Protein 4HJB (pdb70)

Foldseek 3Di:
DVVVVVVVVVVVVVVVVVVVCPPPVVD/DVVVVVVVVVVVVVVVVVVCCPPPVD/DVVVVVVVVVVVVVVVVVVVCPPPVD/DVVVVVVVVVVVVVVVVVVVVPPPVVD

Structure (mmCIF, N/CA/C/O backbone):
data_4HJB
#
_entry.id   4HJB
#
_cell.length_a   34.190
_cell.length_b   46.290
_cell.length_c   34.880
_cell.angle_alpha   90.000
_cell.angle_beta   91.270
_cell.angle_gamma   90.000
#
_symmetry.space_group_name_H-M   'P 1 2 1'
#
loop_
_entity.id
_entity.type
_entity.pdbx_description
1 polymer GCN4pLI(alpha/beta/cyclic-gamma)
2 water water
#
loop_
_atom_site.group_PDB
_atom_site.id
_atom_site.type_symbol
_atom_site.label_atom_id
_atom_site.label_alt_id
_atom_site.label_comp_id
_atom_site.label_asym_id
_atom_site.label_entity_id
_atom_site.label_seq_id
_atom_site.pdbx_PDB_ins_code
_atom_site.Cartn_x
_atom_site.Cartn_y
_atom_site.Cartn_z
_atom_site.occupancy
_atom_site.B_iso_or_equiv
_atom_site.auth_seq_id
_atom_site.auth_comp_id
_atom_site.auth_asym_id
_atom_site.auth_atom_id
_atom_site.pdbx_PDB_model_num
ATOM 7 N N . ARG A 1 2 ? 20.093 -33.162 7.458 1.00 23.11 1 ARG C N 1
ATOM 8 C CA . ARG A 1 2 ? 18.893 -33.858 7.797 1.00 20.39 1 ARG C CA 1
ATOM 9 C C . ARG A 1 2 ? 17.702 -32.939 7.433 1.00 18.14 1 ARG C C 1
ATOM 10 O O . ARG A 1 2 ? 17.815 -31.687 7.366 1.00 17.06 1 ARG C O 1
ATOM 22 N N . MET A 1 3 ? 16.581 -33.491 7.096 1.00 18.67 2 MET C N 1
ATOM 23 C CA . MET A 1 3 ? 15.485 -32.798 6.526 1.00 16.82 2 MET C CA 1
ATOM 24 C C . MET A 1 3 ? 14.941 -31.788 7.486 1.00 18.99 2 MET C C 1
ATOM 25 O O . MET A 1 3 ? 14.645 -30.682 7.061 1.00 19.08 2 MET C O 1
ATOM 39 N N . LYS A 1 4 ? 14.925 -32.015 8.763 1.00 17.98 3 LYS C N 1
ATOM 40 C CA . LYS A 1 4 ? 14.430 -31.066 9.751 1.00 18.57 3 LYS C CA 1
ATOM 41 C C . LYS A 1 4 ? 15.305 -29.830 9.728 1.00 16.49 3 LYS C C 1
ATOM 42 O O . LYS A 1 4 ? 14.789 -28.719 9.800 1.00 16.91 3 LYS C O 1
ATOM 61 N N . GLN A 1 5 ? 16.605 -29.989 9.692 1.00 16.22 4 GLN C N 1
ATOM 62 C CA . GLN A 1 5 ? 17.527 -28.862 9.709 1.00 15.68 4 GLN C CA 1
ATOM 63 C C . GLN A 1 5 ? 17.384 -28.035 8.438 1.00 14.35 4 GLN C C 1
ATOM 64 O O . GLN A 1 5 ? 17.390 -26.773 8.494 1.00 15.73 4 GLN C O 1
ATOM 78 N N . ILE A 1 6 ? 17.199 -28.665 7.303 1.00 13.55 5 ILE C N 1
ATOM 79 C CA . ILE A 1 6 ? 16.929 -28.002 6.046 1.00 11.71 5 ILE C CA 1
ATOM 80 C C . ILE A 1 6 ? 15.633 -27.254 6.117 1.00 12.70 5 ILE C C 1
ATOM 81 O O . ILE A 1 6 ? 15.604 -26.021 5.755 1.00 12.96 5 ILE C O 1
ATOM 97 N N A GLU A 1 7 ? 14.557 -27.829 6.596 0.50 13.77 6 GLU C N 1
ATOM 98 N N B GLU A 1 7 ? 14.568 -27.821 6.607 0.50 12.72 6 GLU C N 1
ATOM 99 C CA A GLU A 1 7 ? 13.271 -27.157 6.744 0.50 14.54 6 GLU C CA 1
ATOM 100 C CA B GLU A 1 7 ? 13.284 -27.171 6.642 0.50 14.06 6 GLU C CA 1
ATOM 101 C C A GLU A 1 7 ? 13.385 -25.934 7.625 0.50 14.13 6 GLU C C 1
ATOM 102 C C B GLU A 1 7 ? 13.290 -25.990 7.662 0.50 14.82 6 GLU C C 1
ATOM 103 O O A GLU A 1 7 ? 12.830 -24.879 7.304 0.50 15.24 6 GLU C O 1
ATOM 104 O O B GLU A 1 7 ? 12.602 -24.978 7.425 0.50 16.37 6 GLU C O 1
ATOM 127 N N . ASP A 1 8 ? 14.083 -26.078 8.736 1.00 14.78 7 ASP C N 1
ATOM 128 C CA . ASP A 1 8 ? 14.222 -24.997 9.680 1.00 15.43 7 ASP C CA 1
ATOM 129 C C . ASP A 1 8 ? 14.941 -23.796 9.029 1.00 13.91 7 ASP C C 1
ATOM 130 O O . ASP A 1 8 ? 14.540 -22.625 9.247 1.00 15.30 7 ASP C O 1
ATOM 139 N N A LYS A 1 9 ? 15.977 -24.052 8.264 0.50 13.06 8 LYS C N 1
ATOM 140 N N B LYS A 1 9 ? 16.001 -24.055 8.285 0.50 13.64 8 LYS C N 1
ATOM 141 C CA A LYS A 1 9 ? 16.697 -23.002 7.573 0.50 12.45 8 LYS C CA 1
ATOM 142 C CA B LYS A 1 9 ? 16.716 -23.029 7.529 0.50 12.88 8 LYS C CA 1
ATOM 143 C C A LYS A 1 9 ? 15.858 -22.392 6.485 0.50 12.64 8 LYS C C 1
ATOM 144 C C B LYS A 1 9 ? 15.832 -22.393 6.507 0.50 12.73 8 LYS C C 1
ATOM 145 O O A LYS A 1 9 ? 15.922 -21.145 6.267 0.50 13.49 8 LYS C O 1
ATOM 146 O O B LYS A 1 9 ? 15.851 -21.140 6.347 0.50 13.74 8 LYS C O 1
ATOM 183 N N . LEU A 1 10 ? 15.050 -23.118 5.754 1.00 12.03 9 LEU C N 1
ATOM 184 C CA . LEU A 1 10 ? 14.150 -22.568 4.794 1.00 10.97 9 LEU C CA 1
ATOM 185 C C . LEU A 1 10 ? 13.151 -21.644 5.460 1.00 11.81 9 LEU C C 1
ATOM 186 O O . LEU A 1 10 ? 12.885 -20.532 4.912 1.00 12.39 9 LEU C O 1
ATOM 202 N N . GLU A 1 11 ? 12.632 -21.996 6.588 1.00 12.64 10 GLU C N 1
ATOM 203 C CA . GLU A 1 11 ? 11.719 -21.132 7.321 1.00 13.35 10 GLU C CA 1
ATOM 204 C C . GLU A 1 11 ? 12.436 -19.862 7.803 1.00 12.55 10 GLU C C 1
ATOM 205 O O . GLU A 1 11 ? 11.813 -18.784 7.774 1.00 14.34 10 GLU C O 1
ATOM 217 N N . GLU A 1 12 ? 13.619 -19.979 8.331 1.00 12.96 11 GLU C N 1
ATOM 218 C CA . GLU A 1 12 ? 14.357 -18.817 8.785 1.00 13.33 11 GLU C CA 1
ATOM 219 C C . GLU A 1 12 ? 14.627 -17.886 7.606 1.00 12.38 11 GLU C C 1
A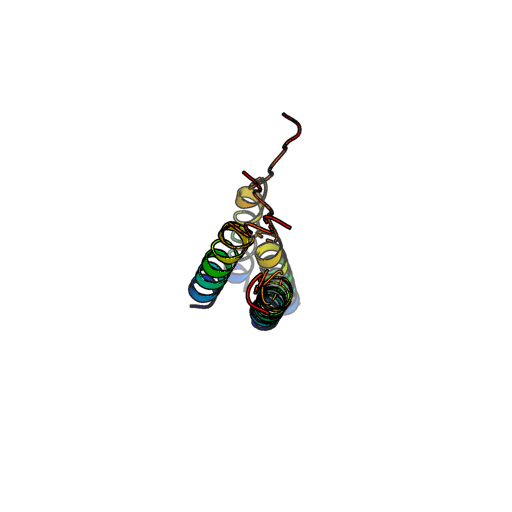TOM 220 O O . GLU A 1 12 ? 14.552 -16.612 7.771 1.00 13.82 11 GLU C O 1
ATOM 232 N N . ILE A 1 13 ? 14.944 -18.363 6.444 1.00 11.41 12 ILE C N 1
ATOM 233 C CA . ILE A 1 13 ? 15.143 -17.558 5.271 1.00 9.77 12 ILE C CA 1
ATOM 234 C C . ILE A 1 13 ? 13.859 -16.879 4.908 1.00 11.17 12 ILE C C 1
ATOM 235 O O . ILE A 1 13 ? 13.867 -15.624 4.630 1.00 12.13 12 ILE C O 1
ATOM 251 N N . LEU A 1 14 ? 12.724 -17.513 4.873 1.00 11.92 13 LEU C N 1
ATOM 252 C CA . LEU A 1 14 ? 11.440 -16.906 4.562 1.00 12.31 13 LEU C CA 1
ATOM 253 C C . LEU A 1 14 ? 11.096 -15.822 5.577 1.00 12.16 13 LEU C C 1
ATOM 254 O O . LEU A 1 14 ? 10.576 -14.758 5.196 1.00 14.17 13 LEU C O 1
ATOM 270 N N A SER A 1 15 ? 11.429 -16.023 6.819 0.50 12.56 14 SER C N 1
ATOM 271 N N B SER A 1 15 ? 11.461 -16.044 6.823 0.50 12.81 14 SER C N 1
ATOM 272 C CA A SER A 1 15 ? 11.129 -15.036 7.837 0.50 13.34 14 SER C CA 1
ATOM 273 C CA B SER A 1 15 ? 11.211 -15.112 7.923 0.50 14.08 14 SER C CA 1
ATOM 274 C C A SER A 1 15 ? 12.018 -13.805 7.654 0.50 13.97 14 SER C C 1
ATOM 275 C C B SER A 1 15 ? 12.019 -13.836 7.668 0.50 14.35 14 SER C C 1
ATOM 276 O O A SER A 1 15 ? 11.546 -12.673 7.831 0.50 16.02 14 SER C O 1
ATOM 277 O O B SER A 1 15 ? 11.500 -12.717 7.815 0.50 16.41 14 SER C O 1
ATOM 292 N N . LYS A 1 16 ? 13.278 -13.991 7.325 1.00 13.47 15 LYS C N 1
ATOM 293 C CA . LYS A 1 16 ? 14.169 -12.853 7.041 1.00 12.37 15 LYS C CA 1
ATOM 294 C C . LYS A 1 16 ? 13.673 -12.150 5.848 1.00 12.24 15 LYS C C 1
ATOM 295 O O . LYS A 1 16 ? 13.729 -10.860 5.802 1.00 13.75 15 LYS C O 1
ATOM 314 N N . LEU A 1 17 ? 13.216 -12.763 4.801 1.00 12.86 16 LEU C N 1
ATOM 315 C CA . LEU A 1 17 ? 12.719 -12.103 3.618 1.00 11.97 16 LEU C CA 1
ATOM 316 C C . LEU A 1 17 ? 11.509 -11.283 3.978 1.00 12.28 16 LEU C C 1
ATOM 317 O O . LEU A 1 17 ? 11.364 -10.152 3.443 1.00 14.81 16 LEU C O 1
ATOM 333 N N . TYR A 1 18 ? 10.650 -11.683 4.836 1.00 13.54 17 TYR C N 1
ATOM 334 C CA . TYR A 1 18 ? 9.521 -10.884 5.265 1.00 16.06 17 TYR C CA 1
ATOM 335 C C . TYR A 1 18 ? 9.996 -9.656 6.021 1.00 14.27 17 TYR C C 1
ATOM 336 O O . TYR A 1 18 ? 9.466 -8.537 5.813 1.00 17.01 17 TYR C O 1
ATOM 354 N N . HIS A 1 19 ? 10.995 -9.767 6.867 1.00 14.87 18 HIS C N 1
ATOM 355 C CA . HIS A 1 19 ? 11.479 -8.599 7.575 1.00 14.91 18 HIS C CA 1
ATOM 356 C C . HIS A 1 19 ? 12.108 -7.657 6.625 1.00 13.53 18 HIS C C 1
ATOM 357 O O . HIS A 1 19 ? 11.955 -6.432 6.797 1.00 16.72 18 HIS C O 1
ATOM 372 N N . ILE A 1 20 ? 12.831 -8.110 5.633 1.00 12.38 19 ILE C N 1
ATOM 373 C CA . ILE A 1 20 ? 13.419 -7.244 4.617 1.00 11.16 19 ILE C CA 1
ATOM 374 C C . ILE A 1 20 ? 12.324 -6.551 3.874 1.00 13.05 19 ILE C C 1
ATOM 375 O O . ILE A 1 20 ? 12.419 -5.277 3.674 1.00 15.09 19 ILE C O 1
ATOM 391 N N . GLU A 1 21 ? 11.270 -7.184 3.404 1.00 15.75 20 GLU C N 1
ATOM 392 C CA . GLU A 1 21 ? 10.209 -6.579 2.642 1.00 16.85 20 GLU C CA 1
ATOM 393 C C . GLU A 1 21 ? 9.453 -5.561 3.463 1.00 18.32 20 GLU C C 1
ATOM 394 O O . GLU A 1 21 ? 9.122 -4.454 2.974 1.00 23.83 20 GLU C O 1
ATOM 421 N N . GLU A 1 23 ? 11.510 -3.642 6.275 1.00 15.45 22 GLU C N 1
ATOM 422 C CA . GLU A 1 23 ? 12.471 -2.570 6.021 1.00 13.26 22 GLU C CA 1
ATOM 423 C C . GLU A 1 23 ? 12.250 -1.852 4.738 1.00 14.49 22 GLU C C 1
ATOM 424 O O . GLU A 1 23 ? 12.521 -0.594 4.723 1.00 15.01 22 GLU C O 1
ATOM 436 N N . LEU A 1 24 ? 11.703 -2.398 3.684 1.00 13.38 23 LEU C N 1
ATOM 437 C CA . LEU A 1 24 ? 11.640 -1.782 2.369 1.00 13.62 23 LEU C CA 1
ATOM 438 C C . LEU A 1 24 ? 10.457 -0.865 2.172 1.00 13.98 23 LEU C C 1
ATOM 439 O O . LEU A 1 24 ? 10.402 -0.204 1.141 1.00 16.20 23 LEU C O 1
ATOM 483 N N . ILE A 1 26 ? 11.440 1.951 3.682 1.00 15.32 25 ILE C N 1
ATOM 484 C CA . ILE A 1 26 ? 12.233 2.821 2.797 1.00 14.72 25 ILE C CA 1
ATOM 485 C C . ILE A 1 26 ? 11.513 3.371 1.603 1.00 16.16 25 ILE C C 1
ATOM 486 O O . ILE A 1 26 ? 11.677 4.598 1.322 1.00 19.20 25 ILE C O 1
ATOM 502 N N . LYS A 1 27 ? 10.725 2.616 0.883 1.00 16.79 26 LYS C N 1
ATOM 503 C CA . LYS A 1 27 ? 10.101 3.083 -0.320 1.00 20.55 26 LYS C CA 1
ATOM 504 C C . LYS A 1 27 ? 9.144 4.255 0.032 1.00 20.64 26 LYS C C 1
ATOM 505 O O . LYS A 1 27 ? 8.771 5.008 -0.866 1.00 27.90 26 LYS C O 1
ATOM 530 N N . LEU A 1 29 ? 10.535 7.195 1.007 1.00 18.69 28 LEU C N 1
ATOM 531 C CA . LEU A 1 29 ? 11.275 8.139 0.168 1.00 16.86 28 LEU C CA 1
ATOM 532 C C . LEU A 1 29 ? 10.550 8.458 -1.109 1.00 18.73 28 LEU C C 1
ATOM 533 O O . LEU A 1 29 ? 10.679 9.600 -1.605 1.00 20.43 28 LEU C O 1
ATOM 549 N N . LEU A 1 30 ? 9.805 7.539 -1.698 1.00 20.68 29 LEU C N 1
ATOM 550 C CA . LEU A 1 30 ? 9.161 7.665 -2.981 1.00 22.57 29 LEU C CA 1
ATOM 551 C C . LEU A 1 30 ? 7.618 7.778 -2.802 1.00 26.10 29 LEU C C 1
ATOM 552 O O . LEU A 1 30 ? 6.877 8.005 -3.794 1.00 41.88 29 LEU C O 1
ATOM 568 N N . GLY A 1 31 ? 7.132 7.642 -1.577 1.00 30.34 30 GLY C N 1
ATOM 569 C CA . GLY A 1 31 ? 5.680 7.721 -1.271 1.00 35.61 30 GLY C CA 1
ATOM 570 C C . GLY A 1 31 ? 5.365 7.653 0.223 1.00 33.27 30 GLY C C 1
ATOM 580 N N . ARG B 1 2 ? 25.213 -34.710 -0.561 1.00 18.72 1 ARG A N 1
ATOM 581 C CA . ARG B 1 2 ? 24.328 -33.722 -1.171 1.00 21.47 1 ARG A CA 1
ATOM 582 C C . ARG B 1 2 ? 23.477 -33.049 -0.199 1.00 16.82 1 ARG A C 1
ATOM 583 O O . ARG B 1 2 ? 23.195 -31.839 -0.380 1.00 18.54 1 ARG A O 1
ATOM 604 N N . MET B 1 3 ? 23.026 -33.733 0.822 1.00 16.54 2 MET A N 1
ATOM 605 C CA . MET B 1 3 ? 22.130 -33.084 1.781 1.00 15.67 2 MET A CA 1
ATOM 606 C C . MET B 1 3 ? 22.869 -32.072 2.604 1.00 15.64 2 MET A C 1
ATOM 607 O O . MET B 1 3 ? 22.333 -30.984 2.866 1.00 16.69 2 MET A O 1
ATOM 621 N N . LYS B 1 4 ? 24.112 -32.297 2.964 1.00 17.39 3 LYS A N 1
ATOM 622 C CA . LYS B 1 4 ? 24.855 -31.362 3.746 1.00 18.77 3 LYS A CA 1
ATOM 623 C C . LYS B 1 4 ? 25.182 -30.209 2.822 1.00 17.19 3 LYS A C 1
ATOM 624 O O . LYS B 1 4 ? 25.281 -29.051 3.280 1.00 18.53 3 LYS A O 1
ATOM 643 N N . GLN B 1 5 ? 25.357 -30.421 1.549 1.00 15.76 4 GLN A N 1
ATOM 644 C CA . GLN B 1 5 ? 25.676 -29.325 0.599 1.00 17.28 4 GLN A CA 1
ATOM 645 C C . GLN B 1 5 ? 24.458 -28.418 0.529 1.00 14.04 4 GLN A C 1
ATOM 646 O O . GLN B 1 5 ? 24.642 -27.165 0.487 1.00 16.26 4 GLN A O 1
ATOM 660 N N . ILE B 1 6 ? 23.246 -28.913 0.496 1.00 14.14 5 ILE A N 1
ATOM 661 C CA . ILE B 1 6 ? 22.043 -28.099 0.530 1.00 12.46 5 ILE A CA 1
ATOM 662 C C . ILE B 1 6 ? 22.055 -27.318 1.820 1.00 11.93 5 ILE A C 1
ATOM 663 O O . ILE B 1 6 ? 21.814 -26.067 1.784 1.00 13.29 5 ILE A O 1
ATOM 679 N N . GLU B 1 7 ? 22.293 -27.892 2.968 1.00 12.50 6 GLU A N 1
ATOM 680 C CA . GLU B 1 7 ? 22.245 -27.190 4.253 1.00 12.55 6 GLU A CA 1
ATOM 681 C C . GLU B 1 7 ? 23.320 -26.094 4.263 1.00 12.80 6 GLU A C 1
ATOM 682 O O . GLU B 1 7 ? 23.027 -24.945 4.707 1.00 15.01 6 GLU A O 1
ATOM 694 N N . ASP B 1 8 ? 24.481 -26.341 3.727 1.00 13.45 7 ASP A N 1
ATOM 695 C CA . ASP B 1 8 ? 25.563 -25.323 3.712 1.00 14.47 7 ASP A CA 1
ATOM 696 C C . ASP B 1 8 ? 25.163 -24.168 2.821 1.00 14.33 7 ASP A C 1
ATOM 697 O O . ASP B 1 8 ? 25.456 -23.008 3.147 1.00 16.05 7 ASP A O 1
ATOM 706 N N . LYS B 1 9 ? 24.565 -24.412 1.677 1.00 12.61 8 LYS A N 1
ATOM 707 C CA . LYS B 1 9 ? 24.128 -23.322 0.781 1.00 12.72 8 LYS A CA 1
ATOM 708 C C . LYS B 1 9 ? 23.040 -22.559 1.438 1.00 12.12 8 LYS A C 1
ATOM 709 O O . LYS B 1 9 ? 22.998 -21.304 1.268 1.00 13.56 8 LYS A O 1
ATOM 721 N N . LEU B 1 10 ? 22.134 -23.142 2.168 1.00 11.95 9 LEU A N 1
ATOM 722 C CA . LEU B 1 10 ? 21.073 -22.465 2.878 1.00 10.87 9 LEU A CA 1
ATOM 723 C C . LEU B 1 10 ? 21.665 -21.640 3.989 1.00 11.41 9 LEU A C 1
ATOM 724 O O . LEU B 1 10 ? 21.173 -20.489 4.199 1.00 12.65 9 LEU A O 1
ATOM 740 N N . GLU B 1 11 ? 22.719 -22.019 4.659 1.00 12.56 10 GLU A N 1
ATOM 741 C CA . GLU B 1 11 ? 23.389 -21.210 5.640 1.00 14.15 10 GLU A CA 1
ATOM 742 C C . GLU B 1 11 ? 24.010 -19.993 4.943 1.00 13.03 10 GLU A C 1
ATOM 743 O O . GLU B 1 11 ? 23.979 -18.819 5.490 1.00 14.94 10 GLU A O 1
ATOM 755 N N . GLU B 1 12 ? 24.635 -20.122 3.796 1.00 13.65 11 GLU A N 1
ATOM 756 C CA . GLU B 1 12 ? 25.212 -19.015 3.053 1.00 13.94 11 GLU A CA 1
ATOM 757 C C . GLU B 1 12 ? 24.108 -18.049 2.645 1.00 12.36 11 GLU A C 1
ATOM 758 O O . GLU B 1 12 ? 24.306 -16.820 2.761 1.00 14.62 11 GLU A O 1
ATOM 770 N N . ILE B 1 13 ? 22.994 -18.517 2.172 1.00 11.47 12 ILE A N 1
ATOM 771 C CA . ILE B 1 13 ? 21.837 -17.704 1.834 1.00 10.86 12 ILE A CA 1
ATOM 772 C C . ILE B 1 13 ? 21.368 -16.986 3.047 1.00 10.79 12 ILE A C 1
ATOM 773 O O . ILE B 1 13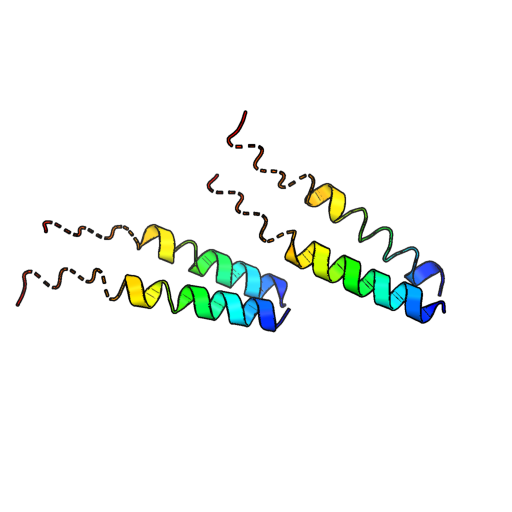 ? 21.179 -15.695 2.971 1.00 12.81 12 ILE A O 1
ATOM 789 N N . LEU B 1 14 ? 21.229 -17.532 4.202 1.00 11.86 13 LEU A N 1
ATOM 790 C CA . LEU B 1 14 ? 20.767 -16.895 5.381 1.00 12.63 13 LEU A CA 1
ATOM 791 C C . LEU B 1 14 ? 21.740 -15.861 5.838 1.00 13.98 13 LEU A C 1
ATOM 792 O O . LEU B 1 14 ? 21.327 -14.749 6.281 1.00 14.40 13 LEU A O 1
ATOM 808 N N . SER B 1 15 ? 23.013 -16.110 5.709 1.00 13.71 14 SER A N 1
ATOM 809 C CA . SER B 1 15 ? 24.038 -15.167 6.116 1.00 15.41 14 SER A CA 1
ATOM 810 C C . SER B 1 15 ? 24.057 -13.950 5.206 1.00 14.00 14 SER A C 1
ATOM 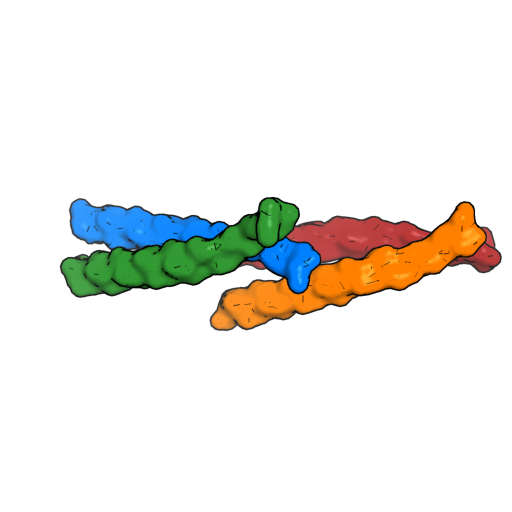811 O O . SER B 1 15 ? 24.246 -12.772 5.700 1.00 15.89 14 SER A O 1
ATOM 819 N N . LYS B 1 16 ? 23.893 -14.118 3.925 1.00 13.12 15 LYS A N 1
ATOM 820 C CA . LYS B 1 16 ? 23.794 -12.994 2.983 1.00 13.77 15 LYS A CA 1
ATOM 821 C C . LYS B 1 16 ? 22.545 -12.218 3.262 1.00 12.66 15 LYS A C 1
ATOM 822 O O . LYS B 1 16 ? 22.581 -10.930 3.159 1.00 13.22 15 LYS A O 1
ATOM 841 N N . LEU B 1 17 ? 21.418 -12.803 3.577 1.00 12.74 16 LEU A N 1
ATOM 842 C CA . LEU B 1 17 ? 20.178 -12.095 3.974 1.00 11.91 16 LEU A CA 1
ATOM 843 C C . LEU B 1 17 ? 20.409 -11.341 5.230 1.00 13.14 16 LEU A C 1
ATOM 844 O O . LEU B 1 17 ? 19.893 -10.192 5.334 1.00 14.62 16 LEU A O 1
ATOM 860 N N . TYR B 1 18 ? 21.151 -11.816 6.203 1.00 13.52 17 TYR A N 1
ATOM 861 C CA . TYR B 1 18 ? 21.412 -11.074 7.402 1.00 14.44 17 TYR A CA 1
ATOM 862 C C . TYR B 1 18 ? 22.235 -9.844 7.019 1.00 14.44 17 TYR A C 1
ATOM 863 O O . TYR B 1 18 ? 21.986 -8.717 7.575 1.00 17.55 17 TYR A O 1
ATOM 881 N N . HIS B 1 19 ? 23.186 -9.959 6.097 1.00 15.49 18 HIS A N 1
ATOM 882 C CA . HIS B 1 19 ? 23.974 -8.804 5.714 1.00 16.23 18 HIS A CA 1
ATOM 883 C C . HIS B 1 19 ? 23.096 -7.767 5.044 1.00 14.96 18 HIS A C 1
ATOM 884 O O . HIS B 1 19 ? 23.296 -6.543 5.277 1.00 18.60 18 HIS A O 1
ATOM 899 N N . ILE B 1 20 ? 22.153 -8.136 4.230 1.00 13.04 19 ILE A N 1
ATOM 900 C CA . ILE B 1 20 ? 21.186 -7.275 3.596 1.00 12.09 19 ILE A CA 1
ATOM 901 C C . ILE B 1 20 ? 20.317 -6.641 4.637 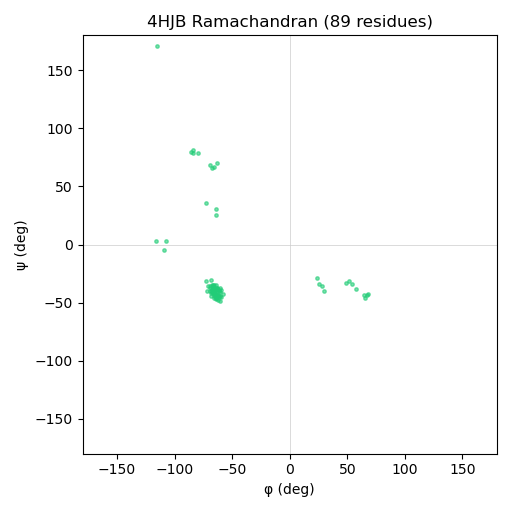1.00 12.53 19 ILE A C 1
ATOM 902 O O . ILE B 1 20 ? 20.142 -5.366 4.615 1.00 15.18 19 ILE A O 1
ATOM 918 N N . GLU B 1 21 ? 19.779 -7.299 5.593 1.00 12.98 20 GLU A N 1
ATOM 919 C CA . GLU B 1 21 ? 18.898 -6.812 6.583 1.00 14.43 20 GLU A CA 1
ATOM 920 C C . GLU B 1 21 ? 19.623 -5.789 7.448 1.00 15.92 20 GLU A C 1
ATOM 921 O O . GLU B 1 21 ? 19.081 -4.706 7.779 1.00 19.66 20 GLU A O 1
ATOM 948 N N . GLU B 1 23 ? 22.745 -3.788 5.818 1.00 16.77 22 GLU A N 1
ATOM 949 C CA . GLU B 1 23 ? 22.607 -2.711 4.865 1.00 17.09 22 GLU A CA 1
ATOM 950 C C . GLU B 1 23 ? 21.360 -1.923 5.001 1.00 16.20 22 GLU A C 1
ATOM 951 O O . GLU B 1 23 ? 21.416 -0.637 4.838 1.00 17.19 22 GLU A O 1
ATOM 963 N N . LEU B 1 24 ? 20.220 -2.524 5.259 1.00 14.92 23 LEU A N 1
ATOM 964 C CA . LEU B 1 24 ? 18.934 -1.864 5.197 1.00 13.75 23 LEU A CA 1
ATOM 965 C C . LEU B 1 24 ? 18.596 -1.031 6.384 1.00 13.81 23 LEU A C 1
ATOM 966 O O . LEU B 1 24 ? 17.618 -0.282 6.315 1.00 15.46 23 LEU A O 1
ATOM 1010 N N . ILE B 1 26 ? 20.234 1.788 6.029 1.00 16.16 25 ILE A N 1
ATOM 1011 C CA . ILE B 1 26 ? 19.564 2.804 5.213 1.00 17.35 25 ILE A CA 1
ATOM 1012 C C . ILE B 1 26 ? 18.330 3.371 5.812 1.00 16.79 25 ILE A C 1
ATOM 1013 O O . ILE B 1 26 ? 18.123 4.624 5.770 1.00 18.65 25 ILE A O 1
ATOM 1029 N N . LYS B 1 27 ? 17.468 2.584 6.415 1.00 16.26 26 LYS A N 1
ATOM 1030 C CA . LYS B 1 27 ? 16.195 3.094 6.904 1.00 16.73 26 LYS A CA 1
ATOM 1031 C C . LYS B 1 27 ? 16.406 4.051 8.065 1.00 17.51 26 LYS A C 1
ATOM 1032 O O . LYS B 1 27 ? 15.525 4.856 8.332 1.00 17.94 26 LYS A O 1
ATOM 1066 N N . LEU B 1 29 ? 18.005 7.052 7.506 1.00 20.23 28 LEU A N 1
ATOM 1067 C CA . LEU B 1 29 ? 17.407 8.209 6.776 1.00 20.53 28 LEU A CA 1
ATOM 1068 C C . LEU B 1 29 ? 16.137 8.678 7.400 1.00 21.11 28 LEU A C 1
ATOM 1069 O O . LEU B 1 29 ? 15.877 9.913 7.495 1.00 21.78 28 LEU A O 1
ATOM 1085 N N . LEU B 1 30 ? 15.349 7.743 7.876 1.00 19.85 29 LEU A N 1
ATOM 1086 C CA . LEU B 1 30 ? 14.008 8.021 8.340 1.00 21.58 29 LEU A CA 1
ATOM 1087 C C . LEU B 1 30 ? 13.874 7.961 9.880 1.00 28.27 29 LEU A C 1
ATOM 1088 O O . LEU B 1 30 ? 12.798 8.271 10.447 1.00 40.41 29 LEU A O 1
ATOM 1104 N N . GLY B 1 31 ? 15.004 7.724 10.556 1.00 33.47 30 GLY A N 1
ATOM 1112 N N . ARG C 1 2 ? 25.547 -12.312 20.695 1.00 20.03 1 ARG B N 1
ATOM 1113 C CA . ARG C 1 2 ? 26.609 -11.326 21.036 1.00 18.92 1 ARG B CA 1
ATOM 1114 C C . ARG C 1 2 ? 27.012 -10.540 19.865 1.00 17.60 1 ARG B C 1
ATOM 1115 O O . ARG C 1 2 ? 27.218 -9.273 20.008 1.00 18.02 1 ARG B O 1
ATOM 1136 N N . MET C 1 3 ? 27.053 -11.053 18.672 1.00 15.98 2 MET B N 1
ATOM 1137 C CA . MET C 1 3 ? 27.503 -10.321 17.513 1.00 15.82 2 MET B CA 1
ATOM 1138 C C . MET C 1 3 ? 26.460 -9.311 17.172 1.00 15.02 2 MET B C 1
ATOM 1139 O O . MET C 1 3 ? 26.842 -8.155 16.884 1.00 17.63 2 MET B O 1
ATOM 1153 N N . LYS C 1 4 ? 25.190 -9.591 17.247 1.00 15.78 3 LYS B N 1
ATOM 1154 C CA . LYS C 1 4 ? 24.131 -8.601 17.026 1.00 16.98 3 LYS B CA 1
ATOM 1155 C C . LYS C 1 4 ? 24.243 -7.457 18.046 1.00 16.38 3 LYS B C 1
ATOM 1156 O O . LYS C 1 4 ? 24.015 -6.268 17.703 1.00 17.97 3 LYS B O 1
ATOM 1175 N N . GLN C 1 5 ? 24.596 -7.718 19.286 1.00 17.16 4 GLN B N 1
ATOM 1176 C CA . GLN C 1 5 ? 24.655 -6.679 20.310 1.00 16.53 4 GLN B CA 1
ATOM 1177 C C . GLN C 1 5 ? 25.809 -5.781 19.913 1.00 15.72 4 GLN B C 1
ATOM 1178 O O . GLN C 1 5 ? 25.684 -4.517 20.023 1.00 17.15 4 GLN B O 1
ATOM 1192 N N . ILE C 1 6 ? 26.932 -6.296 19.463 1.00 15.63 5 ILE B N 1
ATOM 1193 C CA . ILE C 1 6 ? 28.055 -5.478 19.017 1.00 13.50 5 ILE B CA 1
ATOM 1194 C C . ILE C 1 6 ? 27.624 -4.698 17.825 1.00 15.01 5 ILE B C 1
ATOM 1195 O O . ILE C 1 6 ? 27.900 -3.433 17.754 1.00 14.66 5 ILE B O 1
ATOM 1211 N N . GLU C 1 7 ? 26.927 -5.242 16.859 1.00 13.97 6 GLU B N 1
ATOM 1212 C CA . GLU C 1 7 ? 26.450 -4.514 15.679 1.00 15.96 6 GLU B CA 1
ATOM 1213 C C . GLU C 1 7 ? 25.537 -3.378 16.060 1.00 15.53 6 GLU B C 1
ATOM 1214 O O . GLU C 1 7 ? 25.685 -2.300 15.468 1.00 17.08 6 GLU B O 1
ATOM 1226 N N . ASP C 1 8 ? 24.671 -3.538 17.029 1.00 1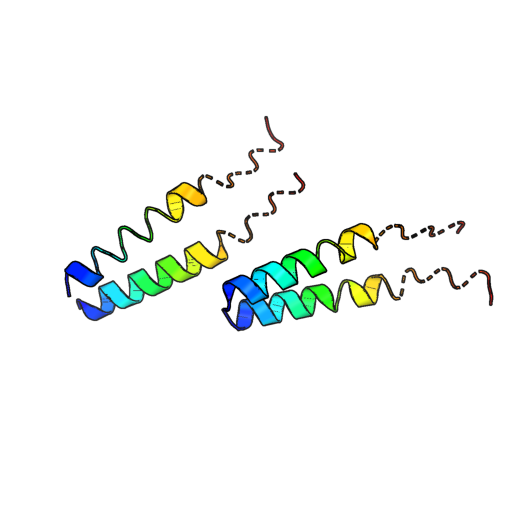5.47 7 ASP B N 1
ATOM 1227 C CA . ASP C 1 8 ? 23.771 -2.505 17.444 1.00 16.83 7 ASP B CA 1
ATOM 1228 C C . ASP C 1 8 ? 24.562 -1.360 18.087 1.00 15.79 7 ASP B C 1
ATOM 1229 O O . ASP C 1 8 ? 24.207 -0.196 17.856 1.00 16.98 7 ASP B O 1
ATOM 1238 N N . LYS C 1 9 ? 25.587 -1.622 18.871 1.00 14.16 8 LYS B N 1
ATOM 1239 C CA . LYS C 1 9 ? 26.471 -0.584 19.454 1.00 13.91 8 LYS B CA 1
ATOM 1240 C C . LYS C 1 9 ? 27.216 0.100 18.341 1.00 13.77 8 LYS B C 1
ATOM 1241 O O . LYS C 1 9 ? 27.359 1.366 18.447 1.00 14.17 8 LYS B O 1
ATOM 1260 N N . LEU C 1 10 ? 27.626 -0.480 17.261 1.00 12.93 9 LEU B N 1
ATOM 1261 C CA . LEU C 1 10 ? 28.299 0.158 16.199 1.00 12.29 9 LEU B CA 1
ATOM 1262 C C . LEU C 1 10 ? 27.309 1.071 15.530 1.00 14.42 9 LEU B C 1
ATOM 1263 O O . LEU C 1 10 ? 27.724 2.208 15.152 1.00 14.57 9 LEU B O 1
ATOM 1279 N N . GLU C 1 11 ? 26.049 0.744 15.381 1.00 14.07 10 GLU B N 1
ATOM 1280 C CA . GLU C 1 11 ? 25.046 1.666 14.810 1.00 14.71 10 GLU B CA 1
ATOM 1281 C C . GLU C 1 11 ? 24.816 2.866 15.723 1.00 15.23 10 GLU B C 1
ATOM 1282 O O . GLU C 1 11 ? 24.634 4.000 15.214 1.00 17.25 10 GLU B O 1
ATOM 1294 N N . GLU C 1 12 ? 24.805 2.687 17.032 1.00 14.35 11 GLU B N 1
ATOM 1295 C CA . GLU C 1 12 ? 24.632 3.793 17.969 1.00 13.95 11 GLU B CA 1
ATOM 1296 C C . GLU C 1 12 ? 25.834 4.725 17.824 1.00 12.92 11 GLU B C 1
ATOM 1297 O 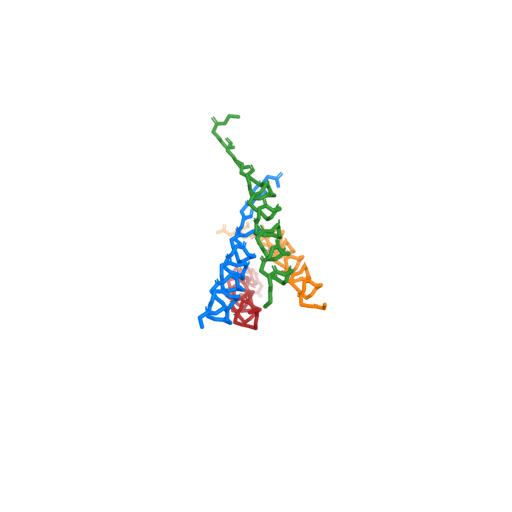O . GLU C 1 12 ? 25.695 5.987 17.870 1.00 14.90 11 GLU B O 1
ATOM 1309 N N . ILE C 1 13 ? 27.014 4.215 17.702 1.00 12.05 12 ILE B N 1
ATOM 1310 C CA . ILE C 1 13 ? 28.239 5.017 17.496 1.00 11.06 12 ILE B CA 1
ATOM 1311 C C . ILE C 1 13 ? 28.099 5.749 16.207 1.00 11.86 12 ILE B C 1
ATOM 1312 O O . ILE C 1 13 ? 28.354 7.050 16.209 1.00 13.14 12 ILE B O 1
ATOM 1328 N N . LEU C 1 14 ? 27.646 5.208 15.126 1.00 12.28 13 LEU B N 1
ATOM 1329 C CA . LEU C 1 14 ? 27.507 5.915 13.873 1.00 12.77 13 LEU B CA 1
ATOM 1330 C C . LEU C 1 14 ? 26.422 6.959 13.994 1.00 14.52 13 LEU B C 1
ATOM 1331 O O . LEU C 1 14 ? 26.568 8.027 13.337 1.00 15.53 13 LEU B O 1
ATOM 1347 N N . SER C 1 15 ? 25.411 6.773 14.799 1.00 13.99 14 SER B N 1
ATOM 1348 C CA A SER C 1 15 ? 24.384 7.777 14.968 0.50 15.79 14 SER B CA 1
ATOM 1349 C CA B SER C 1 15 ? 24.355 7.773 14.986 0.50 15.40 14 SER B CA 1
ATOM 1350 C C . SER C 1 15 ? 24.942 8.998 15.708 1.00 14.00 14 SER B C 1
ATOM 1351 O O . SER C 1 15 ? 24.660 10.148 15.355 1.00 15.91 14 SER B O 1
ATOM 1365 N N . LYS C 1 16 ? 25.691 8.819 16.746 1.00 13.18 15 LYS B N 1
ATOM 1366 C CA . LYS C 1 16 ? 26.359 9.877 17.454 1.00 13.24 15 LYS B CA 1
ATOM 1367 C C . LYS C 1 16 ? 27.305 10.563 16.498 1.00 12.08 15 LYS B C 1
ATOM 1368 O O . LYS C 1 16 ? 27.365 11.820 16.537 1.00 13.26 15 LYS B O 1
ATOM 1387 N N . LEU C 1 17 ? 28.036 9.932 15.630 1.00 11.16 16 LEU B N 1
ATOM 1388 C CA . LEU C 1 17 ? 28.974 10.563 14.722 1.00 10.87 16 LEU B CA 1
ATOM 1389 C C . LEU C 1 17 ? 28.170 11.400 13.764 1.00 11.75 16 LEU B C 1
ATOM 1390 O O . LEU C 1 17 ? 28.675 12.546 13.434 1.00 13.04 16 LEU B O 1
ATOM 1406 N N . TYR C 1 18 ? 26.996 11.041 13.317 1.00 12.12 17 TYR B N 1
ATOM 1407 C CA . TYR C 1 18 ? 26.194 11.883 12.419 1.00 12.51 17 TYR B CA 1
ATOM 1408 C C . TYR C 1 18 ? 25.744 13.117 13.214 1.00 11.90 17 TYR B C 1
ATOM 1409 O O . TYR C 1 18 ? 25.812 14.244 12.675 1.00 13.79 17 TYR B O 1
ATOM 1427 N N . HIS C 1 19 ? 25.285 12.987 14.412 1.00 12.08 18 HIS B N 1
ATOM 1428 C CA . HIS C 1 19 ? 24.831 14.125 15.221 1.00 11.93 18 HIS B CA 1
ATOM 1429 C C . HIS C 1 19 ? 26.014 15.041 15.383 1.00 12.00 18 HIS B C 1
ATOM 1430 O O . HIS C 1 19 ? 25.841 16.325 15.300 1.00 13.10 18 HIS B O 1
ATOM 1445 N N . ILE C 1 20 ? 27.189 14.615 15.663 1.00 11.34 19 ILE B N 1
ATOM 1446 C CA . ILE C 1 20 ? 28.377 15.450 15.814 1.00 10.31 19 ILE B CA 1
ATOM 1447 C C . ILE C 1 20 ? 28.727 16.110 14.516 1.00 11.61 19 ILE B C 1
ATOM 1448 O O . ILE C 1 20 ? 28.940 17.373 14.514 1.00 13.45 19 ILE B O 1
ATOM 1464 N N . GLU C 1 21 ? 28.683 15.513 13.364 1.00 12.27 20 GLU B N 1
ATOM 1465 C CA A GLU C 1 21 ? 28.938 16.101 12.107 0.50 13.80 20 GLU B CA 1
ATOM 1466 C CA B GLU C 1 21 ? 29.042 16.108 12.100 0.50 13.91 20 GLU B CA 1
ATOM 1467 C C . GLU C 1 21 ? 27.912 17.090 11.709 1.00 14.25 20 GLU B C 1
ATOM 1468 O O . GLU C 1 21 ? 28.231 18.157 11.178 1.00 18.40 20 GLU B O 1
ATOM 1505 N N . GLU C 1 23 ? 26.148 19.101 14.509 1.00 11.97 22 GLU B N 1
ATOM 1506 C CA . GLU C 1 23 ? 26.826 20.148 15.276 1.00 12.04 22 GLU B CA 1
ATOM 1507 C C . GLU C 1 23 ? 27.914 20.839 14.600 1.00 12.51 22 GLU B C 1
ATOM 1508 O O . GLU C 1 23 ? 28.039 22.106 14.782 1.00 14.22 22 GLU B O 1
ATOM 1520 N N . LEU C 1 24 ? 28.711 20.240 13.790 1.00 12.66 23 LEU B N 1
ATOM 1521 C CA . LEU C 1 24 ? 29.941 20.803 13.247 1.00 13.15 23 LEU B CA 1
ATOM 1522 C C . LEU C 1 24 ? 29.740 21.660 12.022 1.00 13.92 23 LEU B C 1
ATOM 1523 O O . LEU C 1 24 ? 30.704 22.355 11.606 1.00 17.38 23 LEU B O 1
ATOM 1567 N N . ILE C 1 26 ? 28.655 24.531 13.279 1.00 13.67 25 ILE B N 1
ATOM 1568 C CA . ILE C 1 26 ? 29.766 25.442 13.761 1.00 12.55 25 ILE B CA 1
ATOM 1569 C C . ILE C 1 26 ? 30.686 25.950 12.706 1.00 13.14 25 ILE B C 1
ATOM 1570 O O . ILE C 1 26 ? 31.016 27.163 12.710 1.00 15.21 25 ILE B O 1
ATOM 1586 N N . LYS C 1 27 ? 31.169 25.140 11.796 1.00 14.83 26 LYS B N 1
ATOM 1587 C CA . LYS C 1 27 ? 32.198 25.561 10.891 1.00 14.83 26 LYS B CA 1
ATOM 1588 C C . LYS C 1 27 ? 31.629 26.644 9.978 1.00 14.71 26 LYS B C 1
ATOM 1589 O O . LYS C 1 27 ? 32.427 27.357 9.393 1.00 16.44 26 LYS B O 1
ATOM 1623 N N . LEU C 1 29 ? 30.768 29.671 11.330 1.00 14.12 28 LEU B N 1
ATOM 1624 C CA . LEU C 1 29 ? 31.698 30.690 11.782 1.00 14.31 28 LEU B CA 1
ATOM 1625 C C . LEU C 1 29 ? 32.719 31.025 10.740 1.00 15.28 28 LEU B C 1
ATOM 1626 O O . LEU C 1 29 ? 33.182 32.223 10.665 1.00 17.03 28 LEU B O 1
ATOM 1642 N N . LEU C 1 30 ? 33.098 30.092 9.914 1.00 16.49 29 LEU B N 1
ATOM 1643 C CA . LEU C 1 30 ? 34.176 30.232 8.961 1.00 18.74 29 LEU B CA 1
ATOM 1644 C C . LEU C 1 30 ? 33.601 30.146 7.530 1.00 21.56 29 LEU B C 1
ATOM 1645 O O . LEU C 1 30 ? 32.405 29.982 7.305 1.00 25.44 29 LEU B O 1
ATOM 1661 N N . GLY C 1 31 ? 34.468 30.448 6.574 1.00 33.91 30 GLY B N 1
ATOM 1669 N N . ARG D 1 2 ? 30.469 -12.323 9.570 1.00 18.72 1 ARG D N 1
ATOM 1670 C CA . ARG D 1 2 ? 30.126 -11.381 10.623 1.00 17.07 1 ARG D CA 1
ATOM 1671 C C . ARG D 1 2 ? 31.309 -10.601 11.178 1.00 16.30 1 ARG D C 1
ATOM 1672 O O . ARG D 1 2 ? 31.178 -9.363 11.419 1.00 18.48 1 ARG D O 1
ATOM 1693 N N . MET D 1 3 ? 32.471 -11.173 11.275 1.00 16.11 2 MET D N 1
ATOM 1694 C CA . MET D 1 3 ? 33.634 -10.464 11.737 1.00 16.75 2 MET D CA 1
ATOM 1695 C C . MET D 1 3 ? 34.051 -9.427 10.769 1.00 17.18 2 MET D C 1
ATOM 1696 O O . MET D 1 3 ? 34.394 -8.326 11.206 1.00 18.99 2 MET D O 1
ATOM 1710 N N . LYS D 1 4 ? 34.006 -9.702 9.478 1.00 18.32 3 LYS D N 1
ATOM 1711 C CA . LYS D 1 4 ? 34.366 -8.719 8.447 1.00 19.04 3 LYS D CA 1
ATOM 1712 C C . LYS D 1 4 ? 33.406 -7.542 8.510 1.00 18.69 3 LYS D C 1
ATOM 1713 O O . LYS D 1 4 ? 33.842 -6.379 8.336 1.00 21.59 3 LYS D O 1
ATOM 1732 N N . GLN D 1 5 ? 32.142 -7.781 8.781 1.00 17.86 4 GLN D N 1
ATOM 1733 C CA . GLN D 1 5 ? 31.159 -6.741 8.840 1.00 20.51 4 GLN D CA 1
ATOM 1734 C C . GLN D 1 5 ? 31.508 -5.815 9.986 1.00 18.87 4 GLN D C 1
ATOM 1735 O O . GLN D 1 5 ? 31.437 -4.545 9.794 1.00 20.08 4 GLN D O 1
ATOM 1749 N N . ILE D 1 6 ? 31.881 -6.311 11.147 1.00 17.26 5 ILE D N 1
ATOM 1750 C CA . ILE D 1 6 ? 32.314 -5.500 12.285 1.00 15.54 5 ILE D CA 1
ATOM 1751 C C . ILE D 1 6 ? 33.539 -4.734 11.891 1.00 16.04 5 ILE D C 1
ATOM 1752 O O . ILE D 1 6 ? 33.597 -3.472 12.131 1.00 15.55 5 ILE D O 1
ATOM 1768 N N . GLU D 1 7 ? 34.512 -5.324 11.245 1.00 16.47 6 GLU D N 1
ATOM 1769 C CA . GLU D 1 7 ? 35.688 -4.634 10.774 1.00 17.42 6 GLU D CA 1
ATOM 1770 C C . GLU D 1 7 ? 35.412 -3.498 9.838 1.00 16.25 6 GLU D C 1
ATOM 1771 O O . GLU D 1 7 ? 36.010 -2.410 9.958 1.00 17.42 6 GLU D O 1
ATOM 1783 N N . ASP D 1 8 ? 34.514 -3.695 8.918 1.00 16.25 7 ASP D N 1
ATOM 1784 C CA . ASP D 1 8 ? 34.152 -2.703 7.948 1.00 17.19 7 ASP D CA 1
ATOM 1785 C C . ASP D 1 8 ? 33.496 -1.525 8.650 1.00 15.66 7 ASP D C 1
ATOM 1786 O O . ASP D 1 8 ? 33.744 -0.375 8.269 1.00 17.15 7 ASP D O 1
ATOM 1795 N N . LYS D 1 9 ? 32.636 -1.764 9.608 1.00 15.62 8 LYS D N 1
ATOM 1796 C CA . LYS D 1 9 ? 31.996 -0.660 10.337 1.00 13.88 8 LYS D CA 1
ATOM 1797 C C . LYS D 1 9 ? 33.041 0.053 11.124 1.00 13.48 8 LYS D C 1
ATOM 1798 O O . LYS D 1 9 ? 32.927 1.341 11.251 1.00 14.60 8 LYS D O 1
ATOM 1817 N N . LEU D 1 10 ? 34.051 -0.543 11.702 1.00 12.95 9 LEU D N 1
ATOM 1818 C CA . LEU D 1 10 ? 35.097 0.153 12.421 1.00 12.92 9 LEU D CA 1
ATOM 1819 C C . LEU D 1 10 ? 35.883 0.971 11.467 1.00 13.75 9 LEU D C 1
ATOM 1820 O O . LEU D 1 10 ? 36.279 2.109 11.888 1.00 13.76 9 LEU D O 1
ATOM 1836 N N . GLU D 1 11 ? 36.113 0.595 10.245 1.00 14.36 10 GLU D N 1
ATOM 1837 C CA . GLU D 1 11 ? 36.785 1.436 9.274 1.00 14.89 10 GLU D CA 1
ATOM 1838 C C . GLU D 1 11 ? 35.918 2.663 8.934 1.00 15.49 10 GLU D C 1
ATOM 1839 O O . GLU D 1 11 ? 36.448 3.782 8.771 1.00 17.05 10 GLU D O 1
ATOM 1851 N N . GLU D 1 12 ? 34.633 2.512 8.850 1.00 14.61 11 GLU D N 1
ATOM 1852 C CA . GLU D 1 12 ? 33.747 3.609 8.560 1.00 15.45 11 GLU D CA 1
ATOM 1853 C C . GLU D 1 12 ? 33.743 4.593 9.718 1.00 13.56 11 GLU D C 1
ATOM 1854 O O . GLU D 1 12 ? 33.772 5.850 9.511 1.00 15.91 11 GLU D O 1
ATOM 1866 N N . ILE D 1 13 ? 33.754 4.130 10.924 1.00 12.69 12 ILE D N 1
ATOM 1867 C CA . ILE D 1 13 ? 33.854 4.973 12.125 1.00 10.74 12 ILE D CA 1
ATOM 1868 C C . ILE D 1 13 ? 35.179 5.684 12.102 1.00 11.88 12 ILE D C 1
ATOM 1869 O O . ILE D 1 13 ? 35.197 6.944 12.373 1.00 13.75 12 ILE D O 1
ATOM 1885 N N . LEU D 1 14 ? 36.304 5.078 11.827 1.00 13.11 13 LEU D N 1
ATOM 1886 C CA . LEU D 1 14 ? 37.595 5.739 11.751 1.00 13.81 13 LEU D CA 1
ATOM 1887 C C . LEU D 1 14 ? 37.581 6.796 10.656 1.00 13.32 13 LEU D C 1
ATOM 1888 O O . LEU D 1 14 ? 38.152 7.896 10.858 1.0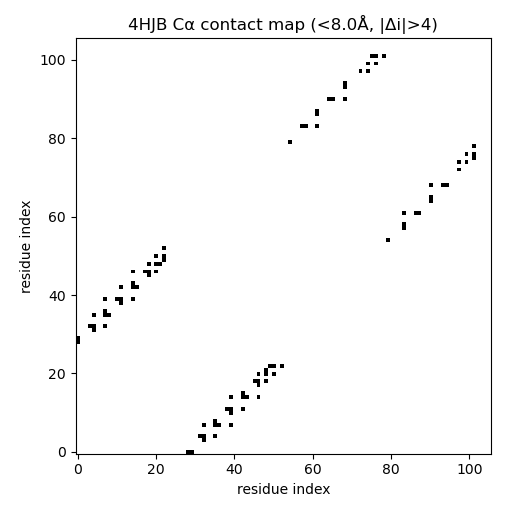0 15.55 13 LEU D O 1
ATOM 1904 N N . SER D 1 15 ? 36.970 6.554 9.512 1.00 14.70 14 SER D N 1
ATOM 1905 C CA A SER D 1 15 ? 36.959 7.544 8.448 0.50 16.31 14 SER D CA 1
ATOM 1906 C CA B SER D 1 15 ? 36.897 7.536 8.425 0.50 16.55 14 SER D CA 1
ATOM 1907 C C . SER D 1 15 ? 36.115 8.755 8.848 1.00 14.59 14 SER D C 1
ATOM 1908 O O . SER D 1 15 ? 36.506 9.921 8.562 1.00 16.56 14 SER D O 1
ATOM 1922 N N . LYS D 1 16 ? 35.016 8.566 9.519 1.00 14.24 15 LYS D N 1
ATOM 1923 C CA . LYS D 1 16 ? 34.184 9.626 10.000 1.00 14.39 15 LYS D CA 1
ATOM 1924 C C . LYS D 1 16 ? 34.890 10.427 11.065 1.00 13.38 15 LYS D C 1
ATOM 1925 O O . LYS D 1 16 ? 34.793 11.725 11.052 1.00 14.88 15 LYS D O 1
ATOM 1944 N N . LEU D 1 17 ? 35.661 9.839 11.941 1.00 12.60 16 LEU D N 1
ATOM 1945 C CA . LEU D 1 17 ? 36.423 10.497 12.965 1.00 11.50 16 LEU D CA 1
ATOM 1946 C C . LEU D 1 17 ? 37.531 11.278 12.311 1.00 12.99 16 LEU D C 1
ATOM 1947 O O . LEU D 1 17 ? 37.786 12.439 12.789 1.00 12.95 16 LEU D O 1
ATOM 1963 N N . TYR D 1 18 ? 38.142 10.839 11.245 1.00 13.80 17 TYR D N 1
ATOM 1964 C CA . TYR D 1 18 ? 39.121 11.614 10.536 1.00 15.42 17 TYR D CA 1
ATOM 1965 C C . TYR D 1 18 ? 38.452 12.825 9.944 1.00 13.91 17 TYR D C 1
ATOM 1966 O O . TYR D 1 18 ? 39.025 13.954 10.039 1.00 16.33 17 TYR D O 1
ATOM 1984 N N . HIS D 1 19 ? 37.295 12.740 9.356 1.00 14.65 18 HIS D N 1
ATOM 1985 C CA . HIS D 1 19 ? 36.634 13.928 8.798 1.00 16.48 18 HIS D CA 1
ATOM 1986 C C . HIS D 1 19 ? 36.326 14.887 9.888 1.00 15.17 18 HIS D C 1
ATOM 1987 O O . HIS D 1 19 ? 36.461 16.138 9.640 1.00 17.16 18 HIS D O 1
ATOM 2002 N N . ILE D 1 20 ? 35.923 14.479 11.058 1.00 14.00 19 ILE D N 1
ATOM 2003 C CA . ILE D 1 20 ? 35.642 15.380 12.207 1.00 12.56 19 ILE D CA 1
ATOM 2004 C C . ILE D 1 20 ? 36.919 16.032 12.662 1.00 13.93 19 ILE D C 1
ATOM 2005 O O . ILE D 1 20 ? 36.954 17.284 12.872 1.00 15.48 19 ILE D O 1
ATOM 2021 N N . GLU D 1 21 ? 38.032 15.348 12.830 1.00 12.64 20 GLU D N 1
ATOM 2022 C CA . GLU D 1 21 ? 39.227 15.921 13.364 1.00 13.51 20 GLU D CA 1
ATOM 2023 C C . GLU D 1 21 ? 39.869 16.844 12.322 1.00 15.73 20 GLU D C 1
ATOM 2024 O O . GLU D 1 21 ? 40.510 17.879 12.695 1.00 16.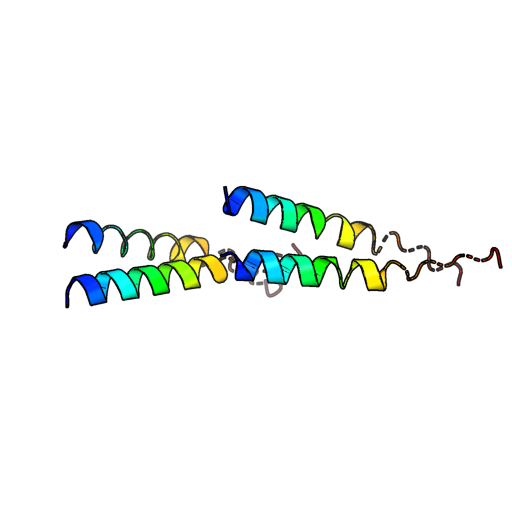74 20 GLU D O 1
ATOM 2051 N N . GLU D 1 23 ? 37.235 18.913 9.999 1.00 18.36 22 GLU D N 1
ATOM 2052 C CA . GLU D 1 23 ? 36.420 20.045 10.469 1.00 19.15 22 GLU D CA 1
ATOM 2053 C C . GLU D 1 23 ? 36.957 20.782 11.605 1.00 16.78 22 GLU D C 1
ATOM 2054 O O . GLU D 1 23 ? 36.822 22.050 11.637 1.00 18.21 22 GLU D O 1
ATOM 2066 N N . LEU D 1 24 ? 37.626 20.162 12.534 1.00 15.19 23 LEU D N 1
ATOM 2067 C CA . LEU D 1 24 ? 37.953 20.789 13.790 1.00 13.44 23 LEU D CA 1
ATOM 2068 C C . LEU D 1 24 ? 39.236 21.643 13.714 1.00 13.10 23 LEU D C 1
ATOM 2069 O O . LEU D 1 24 ? 39.508 22.324 14.711 1.00 14.17 23 LEU D O 1
ATOM 2113 N N . ILE D 1 26 ? 38.250 24.474 12.398 1.00 14.78 25 ILE D N 1
ATOM 2114 C CA . ILE D 1 26 ? 37.699 25.405 13.400 1.00 14.41 25 ILE D CA 1
ATOM 2115 C C . ILE D 1 26 ? 38.705 25.939 14.393 1.00 14.19 25 ILE D C 1
ATOM 2116 O O . ILE D 1 26 ? 38.670 27.198 14.647 1.00 14.51 25 ILE D O 1
ATOM 2132 N N . LYS D 1 27 ? 39.606 25.180 14.964 1.00 13.55 26 LYS D N 1
ATOM 2133 C CA . LYS D 1 27 ? 40.437 25.610 16.036 1.00 13.72 26 LYS D CA 1
ATOM 2134 C C . LYS D 1 27 ? 41.415 26.644 15.498 1.00 12.67 26 LYS D C 1
ATOM 2135 O O . LYS D 1 27 ? 41.975 27.396 16.335 1.00 14.15 26 LYS D O 1
ATOM 2169 N N . LEU D 1 29 ? 40.321 29.677 14.494 1.00 14.31 28 LEU D N 1
ATOM 2170 C CA . LEU D 1 29 ? 39.850 30.745 15.371 1.00 14.54 28 LEU D CA 1
ATOM 2171 C C . LEU D 1 29 ? 40.824 31.091 16.406 1.00 15.71 28 LEU D C 1
ATOM 2172 O O . LEU D 1 29 ? 40.859 32.329 16.781 1.00 17.66 28 LEU D O 1
ATOM 2188 N N . LEU D 1 30 ? 41.606 30.212 16.939 1.00 15.63 29 LEU D N 1
ATOM 2189 C CA . LEU D 1 30 ? 42.424 30.390 18.106 1.00 16.60 29 LEU D CA 1
ATOM 2190 C C . LEU D 1 30 ? 43.895 30.290 17.791 1.00 20.52 29 LEU D C 1
ATOM 2191 O O . LEU D 1 30 ? 44.734 30.533 18.684 1.00 33.72 29 LEU D O 1
ATOM 2207 N N . GLY D 1 31 ? 44.229 30.125 16.512 1.00 24.74 30 GLY D N 1
ATOM 2208 C CA . GLY D 1 31 ? 45.601 30.205 16.001 1.00 30.04 30 GLY D CA 1
ATOM 2209 C C . GLY D 1 31 ? 45.630 29.975 14.489 1.00 36.94 30 GLY D C 1
#

Solvent-accessible surface area: 9410 Å² total

B-factor: mean 20.96, std 10.61, range [9.4, 176.59]

Sequence (106 aa):
RMKQIEEDKKLEEILSSKLYHIEELIKLLGRMKQIEDKLEEILSKLYHIEELIKLLRMKQIEDKLEEILSSKLYHIEEELIKLLRMKQIEDKLEEILSSKLYHIEELIKLLG

Radius of gyration: 19.97 Å; Cα contacts (8 Å, |Δi|>4): 49; chains: 4; bounding box: 40×65×24 Å

Secondary structure (P-SEA, 3-state):
caaaaaaaaaaaaaaaaaaccccccc/caaaaaaaaaaaaaaaaaaccccccc/caaaaaaaaaaaaaaaaaacccccccc/caaaaaaaaaaaaaaaaaacccccccc